Protein AF-A0A2G9MRL1-F1 (afdb_monomer)

Sequence (103 aa):
MWGYHLCTETLANELRLSILETLKKQPTSVTELSKKVNAERSTVSHALDLLKKCSLVNAEKQGKQMIYSLNDTPLIRPHKNKDIFQIIDEHKDEHCPTCHKCE

Structure (mmCIF, N/CA/C/O backbone):
data_AF-A0A2G9MRL1-F1
#
_entry.id   AF-A0A2G9MRL1-F1
#
loop_
_atom_site.group_PDB
_atom_site.id
_atom_site.type_symbol
_atom_site.label_atom_id
_atom_site.label_alt_id
_atom_site.label_comp_id
_atom_site.label_asym_id
_atom_site.label_entity_id
_atom_site.label_seq_id
_atom_site.pdbx_PDB_ins_code
_atom_site.Cartn_x
_atom_site.Cartn_y
_atom_site.Cartn_z
_atom_site.occupancy
_atom_site.B_iso_or_equiv
_atom_site.auth_seq_id
_atom_site.auth_comp_id
_atom_site.auth_asym_id
_atom_site.auth_atom_id
_atom_site.pdbx_PDB_model_num
ATOM 1 N N . MET A 1 1 ? 24.619 3.199 -12.857 1.00 40.62 1 MET A N 1
ATOM 2 C CA . MET A 1 1 ? 24.280 1.788 -12.569 1.00 40.62 1 MET A CA 1
ATOM 3 C C . MET A 1 1 ? 24.227 1.549 -11.056 1.00 40.62 1 MET A C 1
ATOM 5 O O . MET A 1 1 ? 24.916 0.678 -10.577 1.00 40.62 1 MET A O 1
ATOM 9 N N . TRP A 1 2 ? 23.448 2.333 -10.301 1.00 46.94 2 TRP A N 1
ATOM 10 C CA . TRP A 1 2 ? 23.070 2.095 -8.894 1.00 46.94 2 TRP A CA 1
ATOM 11 C C . TRP A 1 2 ? 21.789 2.913 -8.690 1.00 46.94 2 TRP A C 1
ATOM 13 O O . TRP A 1 2 ? 21.855 4.131 -8.579 1.00 46.94 2 TRP A O 1
ATOM 23 N N . GLY A 1 3 ? 20.617 2.288 -8.814 1.00 53.16 3 GLY A N 1
ATOM 24 C CA . GLY A 1 3 ? 19.336 3.014 -8.786 1.00 53.16 3 GLY A CA 1
ATOM 25 C C . GLY A 1 3 ? 18.108 2.159 -8.477 1.00 53.16 3 GLY A C 1
ATOM 26 O O . GLY A 1 3 ? 16.997 2.629 -8.690 1.00 53.16 3 GLY A O 1
ATOM 27 N N . TYR A 1 4 ? 18.308 0.921 -8.008 1.00 55.06 4 TYR A N 1
ATOM 28 C CA . TYR A 1 4 ? 17.237 -0.024 -7.660 1.00 55.06 4 TYR A CA 1
ATOM 29 C C . TYR A 1 4 ? 17.048 -0.200 -6.148 1.00 55.06 4 TYR A C 1
ATOM 31 O O . TYR A 1 4 ? 15.971 -0.600 -5.717 1.00 55.06 4 TYR A O 1
ATOM 39 N N . HIS A 1 5 ? 18.075 0.133 -5.355 1.00 55.22 5 HIS A N 1
ATOM 40 C CA . HIS A 1 5 ? 18.189 -0.210 -3.932 1.00 55.22 5 HIS A CA 1
ATOM 41 C C . HIS A 1 5 ? 16.959 0.197 -3.111 1.00 55.22 5 HIS A C 1
ATOM 43 O O . HIS A 1 5 ? 16.404 -0.598 -2.357 1.00 55.22 5 HIS A O 1
ATOM 49 N N . LEU A 1 6 ? 16.474 1.417 -3.327 1.00 58.00 6 LEU A N 1
ATOM 50 C CA . LEU A 1 6 ? 15.436 2.003 -2.486 1.00 58.00 6 LEU A CA 1
ATOM 51 C C . LEU A 1 6 ? 14.030 1.473 -2.809 1.00 58.00 6 LEU A C 1
ATOM 53 O O . LEU A 1 6 ? 13.210 1.237 -1.918 1.00 58.0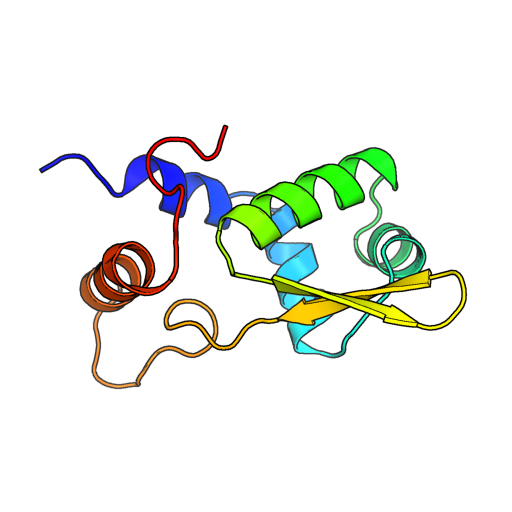0 6 LEU A O 1
ATOM 57 N N . CYS A 1 7 ? 13.757 1.227 -4.093 1.00 59.75 7 CYS A N 1
ATOM 58 C CA . CYS A 1 7 ? 12.507 0.610 -4.522 1.00 59.75 7 CYS A CA 1
ATOM 59 C C . CYS A 1 7 ? 12.457 -0.877 -4.089 1.00 59.75 7 CYS A C 1
ATOM 61 O O . CYS A 1 7 ? 11.409 -1.339 -3.630 1.00 59.75 7 CYS A O 1
ATOM 63 N N . THR A 1 8 ? 13.587 -1.603 -4.113 1.00 60.59 8 THR A N 1
ATOM 64 C CA . THR A 1 8 ? 13.656 -2.990 -3.617 1.00 60.59 8 THR A CA 1
ATOM 65 C C . THR A 1 8 ? 13.516 -3.093 -2.102 1.00 60.59 8 THR A C 1
ATOM 67 O O . THR A 1 8 ? 12.776 -3.951 -1.639 1.00 60.59 8 THR A O 1
ATOM 70 N N . GLU A 1 9 ? 14.129 -2.203 -1.317 1.00 64.75 9 GLU A N 1
ATOM 71 C CA . GLU A 1 9 ? 13.935 -2.172 0.144 1.00 64.75 9 GLU A CA 1
ATOM 72 C C . GLU A 1 9 ? 12.492 -1.839 0.516 1.00 64.75 9 GLU A C 1
ATOM 74 O O . GLU A 1 9 ? 11.940 -2.391 1.473 1.00 64.75 9 GLU A O 1
ATOM 79 N N . THR A 1 10 ? 11.854 -0.961 -0.268 1.00 64.44 10 THR A N 1
ATOM 80 C CA . THR A 1 10 ? 10.450 -0.615 -0.063 1.00 64.44 10 THR A CA 1
ATOM 81 C C . THR A 1 10 ? 9.536 -1.831 -0.189 1.00 64.44 10 THR A C 1
ATOM 83 O O . THR A 1 10 ? 8.662 -2.047 0.651 1.00 64.44 10 THR A O 1
ATOM 86 N N . LEU A 1 11 ? 9.784 -2.659 -1.198 1.00 69.12 11 LEU A N 1
ATOM 87 C CA . LEU A 1 11 ? 9.051 -3.900 -1.420 1.00 69.12 11 LEU A CA 1
ATOM 88 C C . LEU A 1 11 ? 9.495 -5.029 -0.483 1.00 69.12 11 LEU A C 1
ATOM 90 O O . LEU A 1 11 ? 8.670 -5.846 -0.118 1.00 69.12 11 LEU A O 1
ATOM 94 N N . ALA A 1 12 ? 10.754 -5.081 -0.049 1.00 73.12 12 ALA A N 1
ATOM 95 C CA . ALA A 1 12 ? 11.300 -6.195 0.736 1.00 73.12 12 ALA A CA 1
ATOM 96 C C . ALA A 1 12 ? 10.943 -6.166 2.238 1.00 73.12 12 ALA A C 1
ATOM 98 O O . ALA A 1 12 ? 11.470 -6.957 3.016 1.00 73.12 12 ALA A O 1
ATOM 99 N N . ASN A 1 13 ? 10.061 -5.266 2.676 1.00 87.69 13 ASN A N 1
ATOM 100 C CA . ASN A 1 13 ? 9.607 -5.217 4.065 1.00 87.69 13 ASN A CA 1
ATOM 101 C C . ASN A 1 13 ? 8.312 -6.019 4.250 1.00 87.69 13 ASN A C 1
ATOM 103 O O . ASN A 1 13 ? 7.303 -5.740 3.601 1.00 87.69 13 ASN A O 1
ATOM 107 N N . GLU A 1 14 ? 8.326 -6.956 5.198 1.00 90.19 14 GLU A N 1
ATOM 108 C CA . GLU A 1 14 ? 7.221 -7.894 5.441 1.00 90.19 14 GLU A CA 1
ATOM 109 C C . GLU A 1 14 ? 5.883 -7.210 5.745 1.00 90.19 14 GLU A C 1
ATOM 111 O O . GLU A 1 14 ? 4.839 -7.632 5.243 1.00 90.19 14 GLU A O 1
ATOM 116 N N . LEU A 1 15 ? 5.892 -6.119 6.519 1.00 92.50 15 LEU A N 1
ATOM 117 C CA . LEU A 1 15 ? 4.670 -5.381 6.837 1.00 92.50 15 LEU A CA 1
ATOM 118 C C . LEU A 1 15 ? 4.080 -4.716 5.587 1.00 92.50 15 LEU A C 1
ATOM 120 O O . LEU A 1 15 ? 2.874 -4.798 5.355 1.00 92.50 15 LEU A O 1
ATOM 124 N N . ARG A 1 16 ? 4.915 -4.076 4.762 1.00 93.19 16 ARG A N 1
ATOM 125 C CA . ARG A 1 16 ? 4.468 -3.446 3.510 1.00 93.19 16 ARG A CA 1
ATOM 126 C C . ARG A 1 16 ? 3.922 -4.479 2.527 1.00 93.19 16 ARG A C 1
ATOM 128 O O . ARG A 1 16 ? 2.856 -4.243 1.963 1.00 93.19 16 ARG A O 1
ATOM 135 N N . LEU A 1 17 ? 4.573 -5.634 2.388 1.00 92.44 17 LEU A N 1
ATOM 136 C CA . LEU A 1 17 ? 4.053 -6.747 1.584 1.00 92.44 17 LEU A CA 1
ATOM 137 C C . LEU A 1 17 ? 2.702 -7.240 2.108 1.00 92.44 17 LEU A C 1
ATOM 139 O O . LEU A 1 17 ? 1.749 -7.331 1.339 1.00 92.44 17 LEU A O 1
ATOM 143 N N . SER A 1 18 ? 2.579 -7.449 3.420 1.00 94.81 18 SER A N 1
ATOM 144 C CA . SER A 1 18 ? 1.325 -7.878 4.055 1.00 94.81 18 SER A CA 1
ATOM 145 C C . SER A 1 18 ? 0.181 -6.881 3.825 1.00 94.81 18 SER A C 1
ATOM 147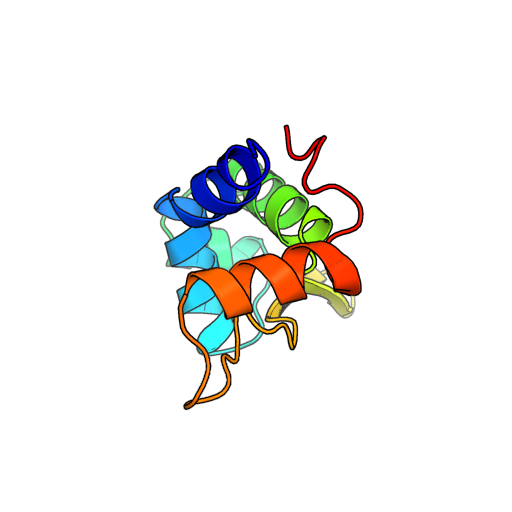 O O . SER A 1 18 ? -0.971 -7.265 3.590 1.00 94.81 18 SER A O 1
ATOM 149 N N . ILE A 1 19 ? 0.483 -5.578 3.854 1.00 96.00 19 ILE A N 1
ATOM 150 C CA . ILE A 1 19 ? -0.474 -4.517 3.518 1.00 96.00 19 ILE A CA 1
ATOM 151 C C . ILE A 1 19 ? -0.888 -4.617 2.046 1.00 96.00 19 ILE A C 1
ATOM 153 O O . ILE A 1 19 ? -2.087 -4.628 1.761 1.00 96.00 19 ILE A O 1
ATOM 157 N N . LEU A 1 20 ? 0.067 -4.726 1.115 1.00 94.69 20 LEU A N 1
ATOM 158 C CA . LEU A 1 20 ? -0.221 -4.842 -0.319 1.00 94.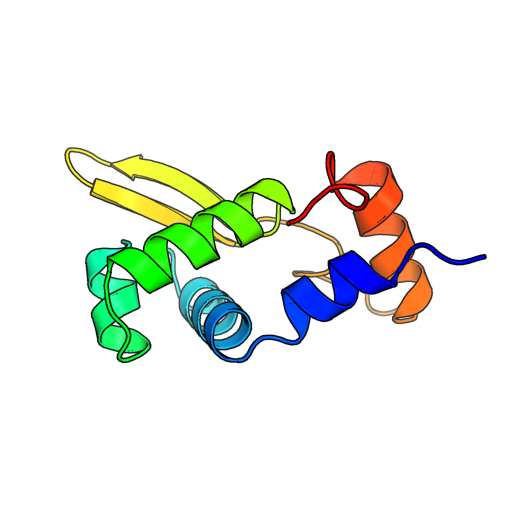69 20 LEU A CA 1
ATOM 159 C C . LEU A 1 20 ? -1.068 -6.084 -0.631 1.00 94.69 20 LEU A C 1
ATOM 161 O O . LEU A 1 20 ? -2.054 -5.986 -1.360 1.00 94.69 20 LEU A O 1
ATOM 165 N N . GLU A 1 21 ? -0.757 -7.234 -0.032 1.00 93.94 21 GLU A N 1
ATOM 166 C CA . GLU A 1 21 ? -1.549 -8.461 -0.167 1.00 93.94 21 GLU A CA 1
ATOM 167 C C . GLU A 1 21 ? -2.971 -8.305 0.372 1.00 93.94 21 GLU A C 1
ATOM 169 O O . GLU A 1 21 ? -3.932 -8.811 -0.215 1.00 93.94 21 GLU A O 1
ATOM 174 N N . THR A 1 22 ? -3.129 -7.580 1.479 1.00 96.19 22 THR A N 1
ATOM 175 C CA . THR A 1 22 ? -4.448 -7.293 2.044 1.00 96.19 22 THR A CA 1
ATOM 176 C C . THR A 1 22 ? -5.260 -6.394 1.113 1.00 96.19 22 THR A C 1
ATOM 178 O O . THR A 1 22 ? -6.428 -6.682 0.844 1.00 96.19 22 THR A O 1
ATOM 181 N N . LEU A 1 23 ? -4.637 -5.344 0.572 1.00 96.50 23 LEU A N 1
ATOM 182 C CA . LEU A 1 23 ? -5.267 -4.413 -0.367 1.00 96.50 23 LEU A CA 1
ATOM 183 C C . LEU A 1 23 ? -5.566 -5.048 -1.729 1.00 96.50 23 LEU A C 1
ATOM 185 O O . LEU A 1 23 ? -6.526 -4.652 -2.386 1.00 96.50 23 LEU A O 1
ATOM 189 N N . LYS A 1 24 ? -4.801 -6.074 -2.127 1.00 94.44 24 LYS A N 1
ATOM 190 C CA . LYS A 1 24 ? -5.067 -6.879 -3.329 1.00 94.44 24 LYS A CA 1
ATOM 191 C C . LYS A 1 24 ? -6.425 -7.571 -3.275 1.00 94.44 24 LYS A C 1
ATOM 193 O O . LYS A 1 24 ? -7.041 -7.777 -4.316 1.00 94.44 24 LYS A O 1
ATOM 198 N N . LYS A 1 25 ? -6.886 -7.936 -2.074 1.00 94.50 25 LYS A N 1
ATOM 199 C CA . LYS A 1 25 ? -8.197 -8.568 -1.872 1.00 94.50 25 LYS A CA 1
ATOM 200 C C . LYS A 1 25 ? -9.322 -7.541 -1.944 1.00 94.50 25 LYS A C 1
ATOM 202 O O . LYS A 1 25 ? -10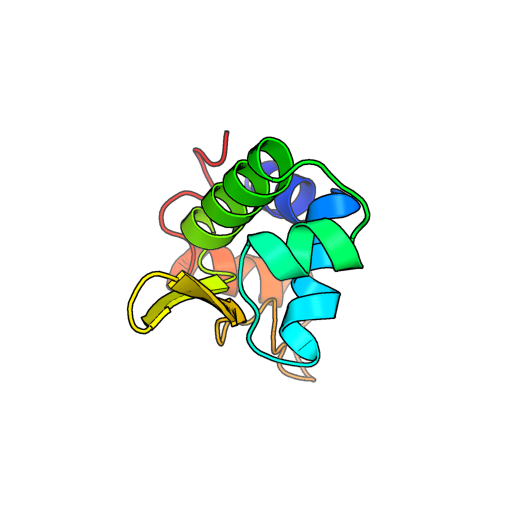.333 -7.804 -2.584 1.00 94.50 25 LYS A O 1
ATOM 207 N N . GLN A 1 26 ? -9.153 -6.395 -1.281 1.00 94.56 26 GLN A N 1
ATOM 208 C CA . GLN A 1 26 ? -10.134 -5.309 -1.289 1.00 94.56 26 GLN A CA 1
ATOM 209 C C . GLN A 1 26 ? -9.551 -3.990 -0.748 1.00 94.56 26 GLN A C 1
ATOM 211 O O . GLN A 1 26 ? -8.719 -4.020 0.170 1.00 94.56 26 GLN A O 1
ATOM 216 N N . PRO A 1 27 ? -10.065 -2.830 -1.200 1.00 96.88 27 PRO A N 1
ATOM 217 C CA . PRO A 1 27 ? -9.811 -1.554 -0.543 1.00 96.88 27 PRO A CA 1
ATOM 218 C C . PRO A 1 27 ? -10.200 -1.602 0.939 1.00 96.88 27 PRO A C 1
ATOM 220 O O . PRO A 1 27 ? -11.228 -2.177 1.300 1.00 96.88 27 PRO A O 1
ATOM 223 N N . THR A 1 28 ? -9.354 -1.061 1.815 1.00 97.00 28 THR A N 1
ATOM 224 C CA . THR A 1 28 ? -9.501 -1.216 3.272 1.00 97.00 28 THR A CA 1
ATOM 225 C C . THR A 1 28 ? -8.994 0.032 4.009 1.00 97.00 28 THR A C 1
ATOM 227 O O . THR A 1 28 ? -8.088 0.722 3.538 1.00 97.00 28 THR A O 1
ATOM 230 N N . SER A 1 29 ? -9.565 0.340 5.179 1.00 97.56 29 SER A N 1
ATOM 231 C CA . SER A 1 29 ? -9.118 1.456 6.028 1.00 97.56 29 SER A CA 1
ATOM 232 C C . SER A 1 29 ? -7.853 1.134 6.845 1.00 97.56 29 SER A C 1
ATOM 234 O O . SER A 1 29 ? -7.571 -0.027 7.138 1.00 97.56 29 SER A O 1
ATOM 236 N N . VAL A 1 30 ? -7.126 2.157 7.323 1.00 96.50 30 VAL A N 1
ATOM 237 C CA . VAL A 1 30 ? -5.950 1.982 8.219 1.00 96.50 30 VAL A CA 1
ATOM 238 C C . VAL A 1 30 ? -6.289 1.161 9.467 1.00 96.50 30 VAL A C 1
ATOM 240 O O . VAL A 1 30 ? -5.518 0.306 9.895 1.00 96.50 30 VAL A O 1
ATOM 243 N N . THR A 1 31 ? -7.459 1.411 10.060 1.00 95.75 31 THR A N 1
ATOM 244 C CA . THR A 1 31 ? -7.894 0.724 11.285 1.00 95.75 31 THR A CA 1
ATOM 245 C C . THR A 1 31 ? -8.116 -0.765 11.043 1.00 95.75 31 THR A C 1
ATOM 247 O O . THR A 1 31 ? -7.756 -1.586 11.881 1.00 95.75 31 THR A O 1
ATOM 250 N N . GLU A 1 32 ? -8.708 -1.129 9.910 1.00 96.62 32 GLU A N 1
ATOM 251 C CA . GLU A 1 32 ? -8.908 -2.532 9.549 1.00 96.62 32 GLU A CA 1
ATOM 252 C C . GLU A 1 32 ? -7.604 -3.198 9.114 1.00 96.62 32 GL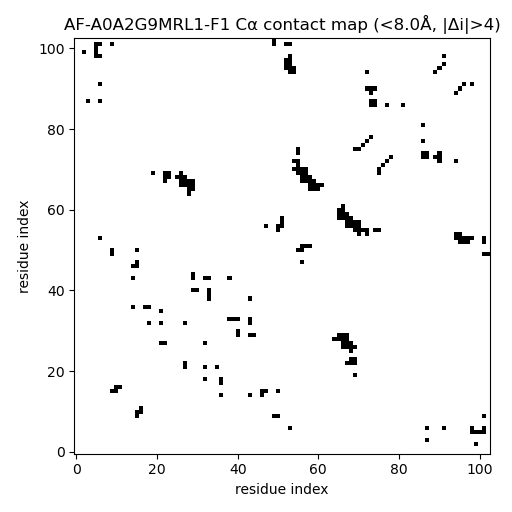U A C 1
ATOM 254 O O . GLU A 1 32 ? -7.369 -4.344 9.486 1.00 96.62 32 GLU A O 1
ATOM 259 N N . LEU A 1 33 ? -6.737 -2.485 8.386 1.00 96.94 33 LEU A N 1
ATOM 260 C CA . LEU A 1 33 ? -5.406 -2.971 8.023 1.00 96.94 33 LEU A CA 1
ATOM 261 C C . LEU A 1 33 ? -4.597 -3.324 9.269 1.00 96.94 33 LEU A C 1
ATOM 263 O O . LEU A 1 33 ? -4.119 -4.446 9.363 1.00 96.94 33 LEU A O 1
ATOM 267 N N . SER A 1 34 ? -4.538 -2.427 10.256 1.00 97.19 34 SER A N 1
ATOM 268 C CA . SER A 1 34 ? -3.876 -2.653 11.550 1.00 97.19 34 SER A CA 1
ATOM 269 C C . SER A 1 34 ? -4.333 -3.937 12.242 1.00 97.19 34 SER A C 1
ATOM 271 O O . SER A 1 34 ? -3.499 -4.695 12.734 1.00 97.19 34 SER A O 1
ATOM 273 N N . LYS A 1 35 ? -5.635 -4.244 12.199 1.00 96.88 35 LYS A N 1
ATOM 274 C CA . LYS A 1 35 ? -6.168 -5.507 12.729 1.00 96.88 35 LYS A CA 1
ATOM 275 C C . LYS A 1 35 ? -5.752 -6.714 11.888 1.00 96.88 35 LYS A C 1
ATOM 277 O O . LYS A 1 35 ? -5.357 -7.728 12.447 1.00 96.88 35 LYS A O 1
ATOM 282 N N . LYS A 1 36 ? -5.850 -6.619 10.557 1.00 96.12 36 LYS A N 1
ATOM 283 C CA . LYS A 1 36 ? -5.562 -7.730 9.632 1.00 96.12 36 LYS A CA 1
ATOM 284 C C . LYS A 1 36 ? -4.082 -8.118 9.615 1.00 96.12 36 LYS A C 1
ATOM 286 O O . LYS A 1 36 ? -3.785 -9.301 9.522 1.00 96.12 36 LYS A O 1
ATOM 291 N N . VAL A 1 37 ? -3.180 -7.141 9.712 1.00 95.50 37 VAL A N 1
ATOM 292 C CA . VAL A 1 37 ? -1.721 -7.359 9.686 1.00 95.50 37 VAL A CA 1
ATOM 293 C C . VAL A 1 37 ? -1.100 -7.436 11.085 1.00 95.50 37 VAL A C 1
ATOM 295 O O . VAL A 1 37 ? 0.113 -7.553 11.201 1.00 95.50 37 VAL A O 1
ATOM 298 N N . ASN A 1 38 ? -1.923 -7.363 12.140 1.00 96.06 38 ASN A N 1
ATOM 299 C CA . ASN A 1 38 ? -1.505 -7.407 13.543 1.00 96.06 38 ASN A CA 1
ATOM 300 C C . ASN A 1 38 ? -0.361 -6.425 13.878 1.00 96.06 38 ASN A C 1
ATOM 302 O O . ASN A 1 38 ? 0.651 -6.803 14.464 1.00 96.06 38 ASN A O 1
ATOM 306 N N . ALA A 1 39 ? -0.519 -5.157 13.488 1.00 96.25 39 ALA A N 1
ATOM 307 C CA . ALA A 1 39 ? 0.464 -4.100 13.734 1.00 96.25 39 ALA A CA 1
ATOM 308 C C . ALA A 1 39 ? -0.204 -2.824 14.251 1.00 96.25 39 ALA A C 1
ATOM 310 O O . ALA A 1 39 ? -1.388 -2.581 13.997 1.00 96.25 39 ALA A O 1
ATOM 311 N N . GLU A 1 40 ? 0.550 -1.973 14.950 1.00 97.12 40 GLU A N 1
ATOM 312 C CA . GLU A 1 40 ? 0.024 -0.698 15.433 1.00 97.12 40 GLU A CA 1
ATOM 313 C C . GLU A 1 40 ? -0.415 0.218 14.286 1.00 97.12 40 GLU A C 1
ATOM 315 O O . GLU A 1 4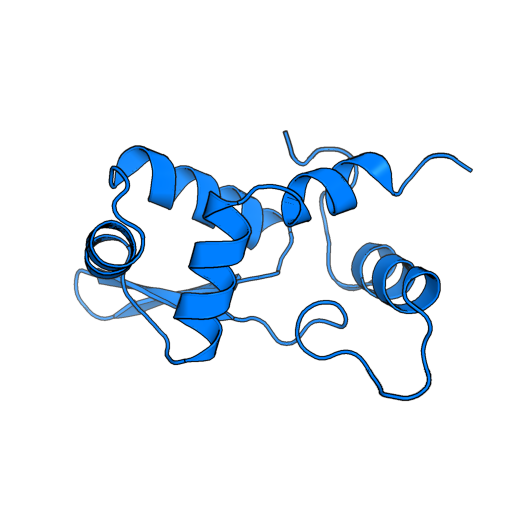0 ? 0.182 0.261 13.208 1.00 97.12 40 GLU A O 1
ATOM 320 N N . ARG A 1 41 ? -1.463 1.012 14.533 1.00 95.62 41 ARG A N 1
ATOM 321 C CA . ARG A 1 41 ? -1.997 1.953 13.537 1.00 95.62 41 ARG A CA 1
ATOM 322 C C . ARG A 1 41 ? -0.964 2.986 13.086 1.00 95.62 41 ARG A C 1
ATOM 324 O O . ARG A 1 41 ? -0.978 3.356 11.920 1.00 95.62 41 ARG A O 1
ATOM 331 N N . SER A 1 42 ? -0.087 3.443 13.977 1.00 96.12 42 SER A N 1
ATOM 332 C CA . SER A 1 42 ? 1.027 4.352 13.663 1.00 96.12 42 SER A CA 1
ATOM 333 C C . SER A 1 42 ? 1.986 3.724 12.646 1.00 96.12 42 SER A C 1
ATOM 335 O O . SER A 1 42 ? 2.276 4.335 11.618 1.00 96.12 42 SER A O 1
ATOM 337 N N . THR A 1 43 ? 2.402 2.477 12.884 1.00 95.38 43 THR A N 1
ATOM 338 C CA . THR A 1 43 ? 3.272 1.705 11.989 1.00 95.38 43 THR A CA 1
ATOM 339 C C . THR A 1 43 ? 2.616 1.475 10.629 1.00 95.38 43 THR A C 1
ATOM 341 O O . THR A 1 43 ? 3.251 1.675 9.595 1.00 95.38 43 THR A O 1
ATOM 344 N N . VAL A 1 44 ? 1.327 1.116 10.608 1.00 96.81 44 VAL A N 1
ATOM 345 C CA . VAL A 1 44 ? 0.572 0.924 9.358 1.00 96.81 44 VAL A CA 1
ATOM 346 C C . VAL A 1 44 ? 0.417 2.231 8.584 1.00 96.81 44 VAL A C 1
ATOM 348 O O . VAL A 1 44 ? 0.611 2.230 7.372 1.00 96.81 44 VAL A O 1
ATOM 351 N N . SER A 1 45 ? 0.112 3.348 9.251 1.00 95.69 45 SER A N 1
ATOM 352 C CA . SER A 1 45 ? 0.033 4.663 8.599 1.00 95.69 45 SER A CA 1
ATOM 353 C C . SER A 1 45 ? 1.358 5.047 7.950 1.00 95.69 45 SER A C 1
ATOM 355 O O . SER A 1 45 ? 1.374 5.438 6.788 1.00 95.69 45 SER A O 1
ATOM 357 N N . HIS A 1 46 ? 2.474 4.874 8.662 1.00 93.06 46 HIS A N 1
ATOM 358 C CA . HIS A 1 46 ? 3.795 5.168 8.115 1.00 93.06 46 HIS A CA 1
ATOM 359 C C . HIS A 1 46 ? 4.125 4.280 6.903 1.00 93.06 46 HIS A C 1
ATOM 361 O O . HIS A 1 46 ? 4.571 4.775 5.869 1.00 93.06 46 HIS A O 1
ATOM 367 N N . ALA A 1 47 ? 3.829 2.979 6.986 1.00 92.81 47 ALA A N 1
ATOM 368 C CA . ALA A 1 47 ? 3.992 2.063 5.862 1.00 92.81 47 ALA A CA 1
ATOM 369 C C . ALA A 1 47 ? 3.142 2.478 4.646 1.00 92.81 47 ALA A C 1
ATOM 371 O O . ALA A 1 47 ? 3.640 2.472 3.521 1.00 92.81 47 ALA A O 1
ATOM 372 N N . LEU A 1 48 ? 1.884 2.874 4.859 1.00 94.88 48 LEU A N 1
ATOM 373 C CA . LEU A 1 48 ? 0.997 3.361 3.800 1.00 94.88 48 LEU A CA 1
ATOM 374 C C . LEU A 1 48 ? 1.488 4.671 3.180 1.00 94.88 48 LEU A C 1
ATOM 376 O O . LEU A 1 48 ? 1.374 4.830 1.968 1.00 94.88 48 LEU A O 1
ATOM 380 N N . ASP A 1 49 ? 2.060 5.580 3.969 1.00 91.50 49 ASP A N 1
ATOM 381 C CA . ASP A 1 49 ? 2.653 6.815 3.452 1.00 91.50 49 ASP A CA 1
ATOM 382 C C . ASP A 1 49 ? 3.846 6.521 2.538 1.00 91.50 49 ASP A C 1
ATOM 384 O O . ASP A 1 49 ? 3.941 7.098 1.455 1.00 91.50 49 ASP A O 1
ATOM 388 N N . LEU A 1 50 ? 4.721 5.583 2.915 1.00 88.12 50 LEU A N 1
ATOM 389 C CA . LEU A 1 50 ? 5.829 5.144 2.057 1.00 88.12 50 LEU A CA 1
ATOM 390 C C . LEU A 1 50 ? 5.321 4.474 0.774 1.00 88.12 50 LEU A C 1
ATOM 392 O O . LEU A 1 50 ? 5.760 4.820 -0.321 1.00 88.12 50 LEU A O 1
ATOM 396 N N . LEU A 1 51 ? 4.351 3.562 0.884 1.00 90.31 51 LEU A N 1
ATOM 397 C CA . LEU A 1 51 ? 3.738 2.913 -0.279 1.00 90.31 51 LEU A CA 1
ATOM 398 C C . LEU A 1 51 ? 3.054 3.928 -1.207 1.00 90.31 51 LEU A C 1
ATOM 400 O O . LEU A 1 51 ? 3.105 3.776 -2.427 1.00 90.31 51 LEU A O 1
ATOM 404 N N . LYS A 1 52 ? 2.440 4.974 -0.646 1.00 90.06 52 LYS A N 1
ATOM 405 C CA . LYS A 1 52 ? 1.802 6.056 -1.400 1.00 90.06 52 LYS A CA 1
ATOM 406 C C . LYS A 1 52 ? 2.830 6.951 -2.089 1.00 90.06 52 LYS A C 1
ATOM 408 O O . LYS A 1 52 ? 2.616 7.317 -3.239 1.00 90.06 52 LYS A O 1
ATOM 413 N N . LYS A 1 53 ? 3.946 7.285 -1.427 1.00 85.56 53 LYS A N 1
ATOM 414 C CA . LYS A 1 53 ? 5.074 8.011 -2.045 1.00 85.56 53 LYS A CA 1
ATOM 415 C C . LYS A 1 53 ? 5.645 7.244 -3.242 1.00 85.56 53 LYS A C 1
ATOM 417 O O . LYS A 1 53 ? 5.972 7.855 -4.252 1.00 85.56 53 LYS A O 1
ATOM 422 N N . CYS A 1 54 ? 5.683 5.915 -3.153 1.00 84.94 54 CYS A N 1
ATOM 423 C CA . CYS A 1 54 ? 6.043 5.037 -4.267 1.00 84.94 54 CYS A CA 1
ATOM 424 C C . CYS A 1 54 ? 4.896 4.786 -5.258 1.00 84.94 54 CYS A C 1
ATOM 426 O O . CYS A 1 54 ? 5.010 3.894 -6.085 1.00 84.94 54 CYS A O 1
ATOM 428 N N . SER A 1 55 ? 3.767 5.491 -5.167 1.00 88.38 55 SER A N 1
ATOM 429 C CA . SER A 1 55 ? 2.599 5.304 -6.041 1.00 88.38 55 SER A CA 1
ATOM 430 C C . SER A 1 55 ? 2.063 3.866 -6.105 1.00 88.38 55 SER A C 1
ATOM 432 O O . SER A 1 55 ? 1.400 3.506 -7.073 1.00 88.38 55 SER A O 1
ATOM 434 N N . LEU A 1 56 ? 2.322 3.026 -5.097 1.00 89.88 56 LEU A N 1
ATOM 435 C CA . LEU A 1 56 ? 1.844 1.637 -5.042 1.00 89.88 56 LEU A CA 1
ATOM 436 C C . LEU A 1 56 ? 0.414 1.536 -4.508 1.00 89.88 56 LEU A C 1
ATOM 438 O O . LEU A 1 56 ? -0.289 0.563 -4.784 1.00 89.88 56 LEU A O 1
ATOM 442 N N . VAL A 1 57 ? -0.022 2.543 -3.751 1.00 94.75 57 VAL A N 1
ATOM 443 C CA . VAL A 1 57 ? -1.370 2.620 -3.188 1.00 94.75 57 VAL A CA 1
ATOM 444 C C . VAL A 1 57 ? -2.000 3.981 -3.451 1.00 94.75 57 VAL A C 1
ATOM 446 O O . VAL A 1 57 ? -1.329 5.012 -3.424 1.00 94.75 57 VAL A O 1
ATOM 449 N N . ASN A 1 58 ? -3.313 3.970 -3.642 1.00 95.12 58 ASN A N 1
ATOM 450 C CA . ASN A 1 58 ? -4.162 5.150 -3.656 1.00 95.12 58 ASN A CA 1
ATOM 451 C C . ASN A 1 58 ? -4.819 5.333 -2.285 1.00 95.12 58 ASN A C 1
ATOM 453 O O . ASN A 1 58 ? -4.967 4.378 -1.520 1.00 95.12 58 ASN A O 1
ATOM 457 N N . ALA A 1 59 ? -5.213 6.568 -1.979 1.00 95.75 59 ALA A N 1
ATOM 458 C CA . ALA A 1 59 ? -5.893 6.919 -0.740 1.00 95.75 59 ALA A CA 1
ATOM 459 C C . ALA A 1 59 ? -7.076 7.841 -1.051 1.00 95.75 59 ALA A C 1
ATOM 461 O O . ALA A 1 59 ? -6.889 8.919 -1.615 1.00 95.75 59 ALA A O 1
ATOM 462 N N . GLU A 1 60 ? -8.276 7.422 -0.666 1.00 96.62 60 GLU A N 1
ATOM 463 C CA . GLU A 1 60 ? -9.520 8.149 -0.891 1.00 96.62 60 GLU A CA 1
ATOM 464 C C . GLU A 1 60 ? -10.251 8.368 0.435 1.00 96.62 60 GLU A C 1
ATOM 466 O O . GLU A 1 60 ? -10.383 7.464 1.263 1.00 96.62 60 GLU A O 1
ATOM 471 N N . LYS A 1 61 ? -10.753 9.585 0.652 1.00 96.00 61 LYS A N 1
ATOM 472 C CA . LYS A 1 61 ? -11.540 9.894 1.843 1.00 96.00 61 LYS A CA 1
ATOM 473 C C . LYS A 1 61 ? -12.989 9.459 1.634 1.00 96.00 61 LYS A C 1
ATOM 475 O O . LYS A 1 61 ? -13.695 10.045 0.823 1.00 96.00 61 LYS A O 1
ATOM 480 N N . GLN A 1 62 ? -13.452 8.506 2.438 1.00 95.12 62 GLN A N 1
ATOM 481 C CA . GLN A 1 62 ? -14.849 8.076 2.477 1.00 95.12 62 GLN A CA 1
ATOM 482 C C . GLN A 1 62 ? -15.438 8.406 3.855 1.00 95.12 62 GLN A C 1
ATOM 484 O O . GLN A 1 62 ? -15.150 7.774 4.875 1.00 95.12 62 GLN A O 1
ATOM 489 N N . GLY A 1 63 ? -16.224 9.486 3.904 1.00 94.19 63 GLY A N 1
ATOM 490 C CA . GLY A 1 63 ? -16.764 10.034 5.148 1.00 94.19 63 GLY A CA 1
ATOM 491 C C . GLY A 1 63 ? -15.661 10.481 6.117 1.00 94.19 63 GLY A C 1
ATOM 492 O O . GLY A 1 63 ? -14.918 11.428 5.846 1.00 94.19 63 GLY A O 1
ATOM 493 N N . LYS A 1 64 ? -15.570 9.812 7.273 1.00 91.31 64 LYS A N 1
ATOM 494 C CA . LYS A 1 64 ? -14.558 10.088 8.314 1.00 91.31 64 LYS A CA 1
ATOM 495 C C . LYS A 1 64 ? -13.301 9.220 8.190 1.00 91.31 64 LYS A C 1
ATOM 497 O O . LYS A 1 64 ? -12.376 9.402 8.976 1.00 91.31 64 LYS A O 1
ATOM 502 N N . GLN A 1 65 ? -13.268 8.275 7.253 1.00 92.75 65 GLN A N 1
ATOM 503 C CA . GLN A 1 65 ? -12.179 7.312 7.113 1.00 92.75 65 GLN A CA 1
ATOM 504 C C . GLN A 1 65 ? -11.393 7.555 5.823 1.00 92.75 65 GLN A C 1
ATOM 506 O O . GLN A 1 65 ? -11.939 8.007 4.819 1.00 92.75 65 GLN A O 1
ATOM 511 N N . MET A 1 66 ? -10.097 7.248 5.864 1.00 95.44 66 MET A N 1
ATOM 512 C CA . MET A 1 66 ? -9.266 7.120 4.669 1.00 95.44 66 MET A CA 1
ATOM 513 C C . MET A 1 66 ? -9.263 5.651 4.248 1.00 95.44 66 MET A C 1
ATOM 515 O O . MET A 1 66 ? -8.921 4.782 5.059 1.00 95.44 66 MET A O 1
ATOM 519 N N . ILE A 1 67 ? -9.661 5.389 3.009 1.00 97.81 67 ILE A N 1
ATOM 520 C CA . ILE A 1 67 ? -9.679 4.067 2.391 1.00 97.81 67 ILE A CA 1
ATOM 521 C C . ILE A 1 67 ? -8.503 3.976 1.433 1.00 97.81 67 ILE A C 1
ATOM 523 O O . ILE A 1 67 ? -8.291 4.865 0.612 1.00 97.81 67 ILE A O 1
ATOM 527 N N . TYR A 1 68 ? -7.736 2.899 1.559 1.00 97.75 68 TYR A N 1
ATOM 528 C CA . TYR A 1 68 ? -6.579 2.640 0.717 1.00 97.75 68 TYR A CA 1
ATOM 529 C C .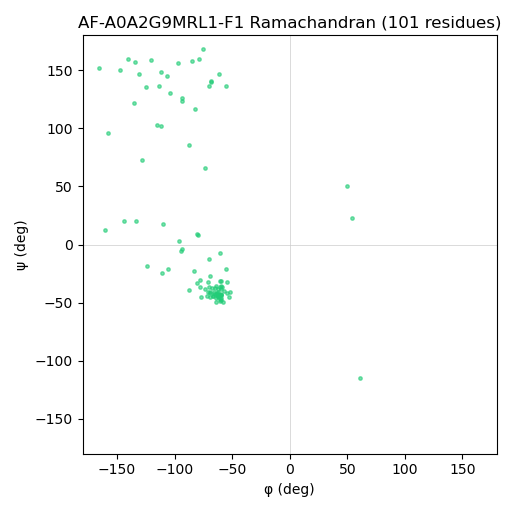 TYR A 1 68 ? -6.894 1.525 -0.269 1.00 97.75 68 TYR A C 1
ATOM 531 O O . TYR A 1 68 ? -7.616 0.585 0.064 1.00 97.75 68 TYR A O 1
ATOM 539 N N . SER A 1 69 ? -6.341 1.618 -1.473 1.00 97.25 69 SER A N 1
ATOM 540 C CA . SER A 1 69 ? -6.450 0.610 -2.531 1.00 97.25 69 SER A CA 1
ATOM 541 C C . SER A 1 69 ? -5.119 0.474 -3.263 1.00 97.25 69 SER A C 1
ATOM 543 O O . SER A 1 69 ? -4.279 1.369 -3.191 1.00 97.25 69 SER A O 1
ATOM 545 N N . LEU A 1 70 ? -4.896 -0.648 -3.951 1.00 95.44 70 LEU A N 1
ATOM 546 C CA . LEU A 1 70 ? -3.725 -0.774 -4.817 1.00 95.44 70 LEU A CA 1
ATOM 547 C C . LEU A 1 70 ? -3.848 0.159 -6.021 1.00 95.44 70 LEU A C 1
ATOM 549 O O . LEU A 1 70 ? -4.928 0.295 -6.598 1.00 95.44 70 LEU A O 1
ATOM 553 N N . ASN A 1 71 ? -2.731 0.763 -6.406 1.00 91.62 71 ASN A N 1
ATOM 554 C CA . ASN A 1 71 ? -2.643 1.510 -7.648 1.00 91.62 71 ASN A CA 1
ATOM 555 C C . ASN A 1 71 ? -2.333 0.575 -8.828 1.00 91.62 71 ASN A C 1
ATOM 557 O O . ASN A 1 71 ? -1.796 -0.519 -8.640 1.00 91.62 71 ASN A O 1
ATOM 561 N N . ASP A 1 72 ? -2.663 1.005 -10.044 1.00 87.56 72 ASP A N 1
ATOM 562 C CA . ASP A 1 72 ? -2.351 0.255 -11.260 1.00 87.56 72 ASP A CA 1
ATOM 563 C C . ASP A 1 72 ? -0.951 0.635 -11.755 1.00 87.56 72 ASP A C 1
ATOM 565 O O . ASP A 1 72 ? -0.779 1.574 -12.525 1.00 87.56 72 ASP A O 1
ATOM 569 N N . THR A 1 73 ? 0.071 -0.036 -11.218 1.00 84.25 73 THR A N 1
ATOM 570 C CA . THR A 1 73 ? 1.475 0.170 -11.610 1.00 84.25 73 THR A CA 1
ATOM 571 C C . THR A 1 73 ? 2.086 -1.126 -12.134 1.00 84.25 73 THR A C 1
ATOM 573 O O . THR A 1 73 ? 1.620 -2.205 -11.748 1.00 84.25 73 THR A O 1
ATOM 576 N N . PRO A 1 74 ? 3.181 -1.066 -12.918 1.00 82.06 74 PRO A N 1
ATOM 577 C CA . PRO A 1 74 ? 3.865 -2.265 -13.407 1.00 82.06 74 PRO A CA 1
ATOM 578 C C . PRO A 1 74 ? 4.270 -3.244 -12.293 1.00 82.06 74 PRO A C 1
ATOM 580 O O . PRO A 1 74 ? 4.228 -4.453 -12.496 1.00 82.06 74 PRO A O 1
ATOM 583 N N . LEU A 1 75 ? 4.596 -2.750 -11.091 1.00 83.62 75 LEU A N 1
ATOM 584 C CA . LEU A 1 75 ? 4.929 -3.594 -9.934 1.00 83.62 75 LEU A CA 1
ATOM 585 C C . LEU A 1 75 ? 3.722 -4.347 -9.358 1.00 83.62 75 LEU A C 1
ATOM 587 O O . LEU A 1 75 ? 3.872 -5.447 -8.832 1.00 83.62 75 LEU A O 1
ATOM 591 N N . ILE A 1 76 ? 2.528 -3.760 -9.435 1.00 84.88 76 ILE A N 1
ATOM 592 C CA . ILE A 1 76 ? 1.293 -4.370 -8.931 1.00 84.88 76 ILE A CA 1
ATOM 593 C C . ILE A 1 76 ? 0.638 -5.259 -9.995 1.00 84.88 76 ILE A C 1
ATOM 595 O O . ILE A 1 76 ? 0.103 -6.325 -9.673 1.00 84.88 76 ILE A O 1
ATOM 599 N N . ARG A 1 77 ? 0.670 -4.827 -11.260 1.00 82.75 77 ARG A N 1
ATOM 600 C CA . ARG A 1 77 ? 0.095 -5.524 -12.416 1.00 82.75 77 ARG A CA 1
ATOM 601 C C . ARG A 1 77 ? 1.136 -5.671 -13.531 1.00 82.75 77 ARG A C 1
ATOM 603 O O . ARG A 1 77 ? 1.037 -5.005 -14.560 1.00 82.75 77 ARG A O 1
ATOM 610 N N . PRO A 1 78 ? 2.128 -6.555 -13.354 1.00 80.56 78 PRO A N 1
ATOM 611 C CA . PRO A 1 78 ? 3.175 -6.733 -14.347 1.00 80.56 78 PRO A CA 1
ATOM 612 C C . PRO A 1 78 ? 2.634 -7.364 -15.630 1.00 80.56 78 PRO A C 1
ATOM 614 O O . PRO A 1 78 ? 1.838 -8.309 -15.608 1.00 80.56 78 PRO A O 1
ATOM 617 N N . HIS A 1 79 ? 3.109 -6.871 -16.772 1.00 80.12 79 HIS A N 1
ATOM 618 C CA . HIS A 1 79 ? 2.853 -7.506 -18.059 1.00 80.12 79 HIS A CA 1
ATOM 619 C C . HIS A 1 79 ? 3.615 -8.835 -18.159 1.00 80.12 79 HIS A C 1
ATOM 621 O O . HIS A 1 79 ? 4.799 -8.905 -17.846 1.00 80.12 79 HIS A O 1
ATOM 627 N N . LYS A 1 80 ? 2.954 -9.885 -18.669 1.00 79.94 80 LYS A N 1
ATOM 628 C CA . LYS A 1 80 ? 3.489 -11.263 -18.750 1.00 79.94 80 LYS A CA 1
ATOM 629 C C . LYS A 1 80 ? 4.833 -11.421 -19.480 1.00 79.94 80 LYS A C 1
ATOM 631 O O . LYS A 1 80 ? 5.491 -12.432 -19.268 1.00 79.94 80 LYS A O 1
ATOM 636 N N . ASN A 1 81 ? 5.214 -10.467 -20.329 1.00 84.12 81 ASN A N 1
ATOM 637 C CA . ASN A 1 81 ? 6.389 -10.564 -21.203 1.00 84.12 81 ASN A CA 1
ATOM 638 C C . ASN A 1 81 ? 7.529 -9.623 -20.790 1.00 84.12 81 ASN A C 1
ATOM 640 O O . ASN A 1 81 ? 8.389 -9.328 -21.615 1.00 84.12 81 ASN A O 1
ATOM 644 N N . LYS A 1 82 ? 7.510 -9.124 -19.552 1.00 82.94 82 LYS A N 1
ATOM 645 C CA . LYS A 1 82 ? 8.572 -8.278 -19.013 1.00 82.94 82 LYS A CA 1
ATOM 646 C C . LYS A 1 82 ? 9.289 -9.008 -17.893 1.00 82.94 82 LYS A C 1
ATOM 648 O O . LYS A 1 82 ? 8.642 -9.649 -17.063 1.00 82.94 82 LYS A O 1
ATOM 653 N N . ASP A 1 83 ? 10.614 -8.937 -17.887 1.00 86.94 83 ASP A N 1
ATOM 654 C CA . ASP A 1 83 ? 11.381 -9.427 -16.749 1.00 86.94 83 ASP A CA 1
ATOM 655 C C . ASP A 1 83 ? 11.290 -8.455 -15.561 1.00 86.94 83 ASP A C 1
ATOM 657 O O . ASP A 1 83 ? 10.783 -7.333 -15.661 1.00 86.94 83 ASP A O 1
ATOM 661 N N . ILE A 1 84 ? 11.755 -8.911 -14.397 1.00 82.81 84 ILE A N 1
ATOM 662 C CA . ILE A 1 84 ? 11.675 -8.135 -13.158 1.00 82.81 84 ILE A CA 1
ATOM 663 C C . ILE A 1 84 ? 12.436 -6.806 -13.242 1.00 82.81 84 ILE A C 1
ATOM 665 O O . ILE A 1 84 ? 12.001 -5.832 -12.633 1.00 82.81 84 ILE A O 1
ATOM 669 N N . PHE A 1 85 ? 13.528 -6.730 -14.006 1.00 83.44 85 PHE A N 1
ATOM 670 C CA . PHE A 1 85 ? 14.294 -5.494 -14.152 1.00 83.44 85 PHE A CA 1
ATOM 671 C C . PHE A 1 85 ? 13.518 -4.483 -14.989 1.00 83.44 85 PHE A C 1
ATOM 673 O O . PHE A 1 85 ? 13.360 -3.346 -14.558 1.00 83.44 85 PHE A O 1
ATOM 680 N N . GLN A 1 86 ? 12.927 -4.925 -16.100 1.00 83.94 86 GLN A N 1
ATOM 681 C CA . GLN A 1 86 ? 12.071 -4.088 -16.944 1.00 83.94 86 GLN A CA 1
ATOM 682 C C . GLN A 1 86 ? 10.863 -3.541 -16.176 1.00 83.94 86 GLN A C 1
ATOM 684 O O . GLN A 1 86 ? 10.536 -2.363 -16.283 1.00 83.94 86 GLN A O 1
ATOM 689 N N . ILE A 1 87 ? 10.222 -4.375 -15.351 1.00 84.94 87 ILE A N 1
ATOM 690 C CA . ILE A 1 87 ? 9.096 -3.947 -14.511 1.00 84.94 87 ILE A CA 1
ATOM 691 C C . ILE A 1 87 ? 9.531 -2.867 -13.507 1.00 84.94 87 ILE A C 1
ATOM 693 O O . ILE A 1 87 ? 8.804 -1.894 -13.283 1.00 84.94 87 ILE A O 1
ATOM 697 N N . ILE A 1 88 ? 10.698 -3.037 -12.878 1.00 81.25 88 ILE A N 1
ATOM 698 C CA . ILE A 1 88 ? 11.221 -2.070 -11.909 1.00 81.25 88 ILE A CA 1
ATOM 699 C C . ILE A 1 88 ? 11.626 -0.762 -12.605 1.00 81.25 88 ILE A C 1
ATOM 701 O O . ILE A 1 88 ? 11.328 0.309 -12.075 1.00 81.25 88 ILE A O 1
ATOM 705 N N . ASP A 1 89 ? 12.266 -0.837 -13.774 1.00 81.12 89 ASP A N 1
ATOM 706 C CA . ASP A 1 89 ? 12.651 0.332 -14.573 1.00 81.12 89 ASP A CA 1
ATOM 707 C C . ASP A 1 89 ? 11.428 1.163 -14.975 1.00 81.12 89 ASP A C 1
ATOM 709 O O . ASP A 1 89 ? 11.381 2.363 -14.715 1.00 81.12 89 ASP A O 1
ATOM 713 N N . GLU A 1 90 ? 10.380 0.522 -15.489 1.00 80.44 90 GLU A N 1
ATOM 714 C CA . GLU A 1 90 ? 9.142 1.207 -15.882 1.00 80.44 90 GLU A CA 1
ATOM 715 C C . GLU A 1 90 ? 8.443 1.886 -14.708 1.00 80.44 90 GLU A C 1
ATOM 717 O O . GLU A 1 90 ? 7.957 3.014 -14.808 1.00 80.44 90 GLU A O 1
ATOM 722 N N . HIS A 1 91 ? 8.400 1.223 -13.553 1.00 81.00 91 HIS A N 1
ATOM 723 C CA . HIS A 1 91 ? 7.848 1.846 -12.360 1.00 81.00 91 HIS A CA 1
ATOM 724 C C . HIS A 1 91 ? 8.654 3.076 -11.936 1.00 81.00 91 HIS A C 1
ATOM 726 O O . HIS A 1 91 ? 8.081 4.110 -11.584 1.00 81.00 91 HIS A O 1
ATOM 732 N N . LYS A 1 92 ? 9.982 2.956 -11.952 1.00 76.88 92 LYS A N 1
ATOM 733 C CA . LYS A 1 92 ? 10.887 4.029 -11.557 1.00 76.88 92 LYS A CA 1
ATOM 734 C C . LYS A 1 92 ? 10.740 5.247 -12.466 1.00 76.88 92 LYS A C 1
ATOM 736 O O . LYS A 1 92 ? 10.680 6.357 -11.945 1.00 76.88 92 LYS A O 1
ATOM 741 N N . ASP A 1 93 ? 10.683 5.041 -13.776 1.00 74.31 93 ASP A N 1
ATOM 742 C CA . ASP A 1 93 ? 10.733 6.133 -14.747 1.00 74.31 93 ASP A CA 1
ATOM 743 C C . ASP A 1 93 ? 9.374 6.829 -14.918 1.00 74.31 93 ASP A C 1
ATOM 745 O O . ASP A 1 93 ? 9.323 8.043 -15.113 1.00 74.31 93 ASP A O 1
ATOM 749 N N . GLU A 1 94 ? 8.268 6.091 -14.793 1.00 73.06 94 GLU A N 1
ATOM 750 C CA . GLU A 1 94 ? 6.937 6.612 -15.133 1.00 73.06 94 GLU A CA 1
ATOM 751 C C . GLU A 1 94 ? 6.014 6.821 -13.922 1.00 73.06 94 GLU A C 1
ATOM 753 O O . GLU A 1 94 ? 5.093 7.635 -13.983 1.00 73.06 94 GLU A O 1
ATOM 758 N N . HIS A 1 95 ? 6.235 6.107 -12.812 1.00 69.81 95 HIS A N 1
ATOM 759 C CA . HIS A 1 95 ? 5.242 6.012 -11.735 1.00 69.81 95 HIS A CA 1
ATOM 760 C C . HIS A 1 95 ? 5.759 6.439 -10.357 1.00 69.81 95 HIS A C 1
ATOM 762 O O . HIS A 1 95 ?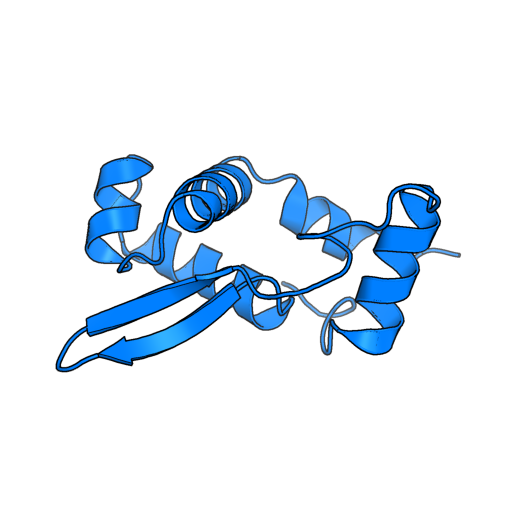 4.943 6.739 -9.485 1.00 69.81 95 HIS A O 1
ATOM 768 N N . CYS A 1 96 ? 7.074 6.504 -10.130 1.00 69.94 96 CYS A N 1
ATOM 769 C CA . CYS A 1 96 ? 7.642 6.806 -8.816 1.00 69.94 96 CYS A CA 1
ATOM 770 C C . CYS A 1 96 ? 8.341 8.178 -8.776 1.00 69.94 96 CYS A C 1
ATOM 772 O O . CYS A 1 96 ? 9.501 8.292 -9.176 1.00 69.94 96 CYS A O 1
ATOM 774 N N . PRO A 1 97 ? 7.708 9.225 -8.213 1.00 65.88 97 PRO A N 1
ATOM 775 C CA . PRO A 1 97 ? 8.297 10.566 -8.159 1.00 65.88 97 PRO A CA 1
ATOM 776 C C . PRO A 1 97 ? 9.495 10.674 -7.200 1.00 65.88 97 PRO A C 1
ATOM 778 O O . PRO A 1 97 ? 10.196 11.686 -7.199 1.00 65.88 97 PRO A O 1
ATOM 781 N N . THR A 1 98 ? 9.728 9.666 -6.351 1.00 65.31 98 THR A N 1
ATOM 782 C CA . THR A 1 98 ? 10.694 9.747 -5.249 1.00 65.31 98 THR A CA 1
ATOM 783 C C . THR A 1 98 ? 11.617 8.539 -5.118 1.00 65.31 98 THR A C 1
ATOM 785 O O . THR A 1 98 ? 12.213 8.400 -4.059 1.00 65.31 98 THR A O 1
ATOM 788 N N . CYS A 1 99 ? 11.832 7.685 -6.133 1.00 63.81 99 CYS A N 1
ATOM 789 C CA . CYS A 1 99 ? 12.674 6.475 -5.957 1.00 63.81 99 CYS A CA 1
ATOM 790 C C . CYS A 1 99 ? 14.151 6.781 -5.553 1.00 63.81 99 CYS A C 1
ATOM 792 O O . CYS A 1 99 ? 14.883 5.869 -5.193 1.00 63.81 99 CYS A O 1
ATOM 794 N N . HIS A 1 100 ? 14.595 8.051 -5.532 1.00 56.78 100 HIS A N 1
ATOM 795 C CA . HIS A 1 100 ? 15.868 8.497 -4.923 1.00 56.78 100 HIS A CA 1
ATOM 796 C C . HIS A 1 100 ? 15.771 9.019 -3.466 1.00 56.78 100 HIS A C 1
ATOM 798 O O . HIS A 1 100 ? 16.797 9.362 -2.888 1.00 56.78 100 HIS A O 1
ATOM 804 N N . LYS A 1 101 ? 14.570 9.147 -2.884 1.00 54.09 101 LYS A N 1
ATOM 805 C CA . LYS A 1 101 ? 14.287 9.780 -1.574 1.00 54.09 101 LYS A CA 1
ATOM 806 C C . LYS A 1 101 ? 13.169 9.094 -0.764 1.00 54.09 101 LYS A C 1
ATOM 808 O O . LYS A 1 101 ? 12.551 9.725 0.091 1.00 54.09 101 LYS A O 1
ATOM 813 N N . CYS A 1 102 ? 12.846 7.838 -1.052 1.00 52.25 102 CYS A N 1
ATOM 814 C CA . CYS A 1 102 ? 11.963 7.019 -0.218 1.00 52.25 102 CYS A CA 1
ATOM 815 C C . CYS A 1 102 ? 12.682 6.582 1.073 1.00 52.25 102 CYS A C 1
ATOM 817 O O . CYS A 1 102 ? 12.955 5.401 1.255 1.00 52.25 102 CYS A O 1
ATOM 819 N N . GLU A 1 103 ? 13.004 7.549 1.931 1.00 47.53 103 GLU A N 1
ATOM 820 C CA . GLU A 1 103 ? 13.375 7.352 3.340 1.00 47.53 103 GLU A CA 1
ATOM 821 C C . GLU A 1 103 ? 12.186 7.709 4.252 1.00 47.53 103 GLU A C 1
ATOM 823 O O . GLU A 1 103 ? 11.381 8.619 3.898 1.00 47.53 103 GLU A O 1
#

Solvent-accessible surface area (backbone atoms only — not comparable to full-atom values): 6004 Å² total; per-residue (Å²): 145,85,83,55,67,50,57,50,55,59,59,70,34,70,68,48,43,51,49,51,59,51,27,71,77,42,68,44,34,60,74,57,47,17,63,75,67,73,46,56,56,69,61,48,50,54,45,50,51,53,37,36,56,53,42,50,34,45,79,47,80,56,89,95,41,54,35,32,31,63,32,97,35,41,80,75,60,61,61,93,88,54,57,75,65,57,32,51,49,51,29,48,76,76,56,23,91,36,58,91,64,78,120

Foldseek 3Di:
DDQQVQVVVLCPDPLLVLLLVVLVVHWDFLVVSCVSSVHDSVVSVLNVVLCVLLVQWDWDDDPPTIIIHGGPACVSPPDPPDDPVRSSVRSVPPPHPPSPPSD

Radius of gyration: 13.72 Å; Cα contacts (8 Å, |Δi|>4): 129; chains: 1; bounding box: 41×22×37 Å

pLDDT: mean 84.36, std 14.39, range [40.62, 97.81]

Secondary structure (DSSP, 8-state):
---SHHHHHHHT-HHHHHHHHHHHH--EEHHHHHHHTT--HHHHHHHHHHHHHTTSEEEEEETTEEEEEE---TTTS--TT--HHHHHHHHHHHT-TTTTT--

Mean predicted aligned error: 6.0 Å

Nearest PDB structures (foldseek):
  6cdb-assembly1_A  TM=8.719E-01  e=8.140E-06  Staphylococ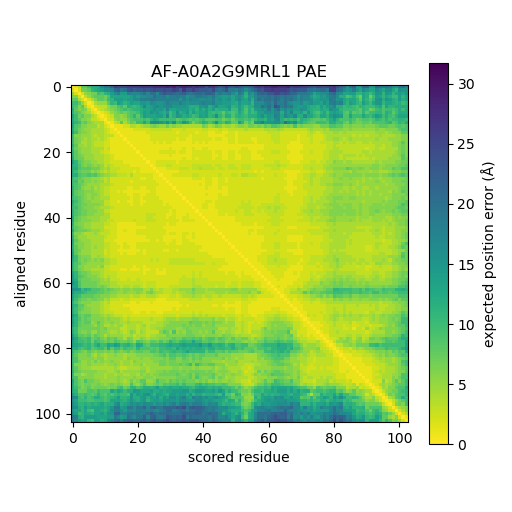cus aureus
  1r1u-assembly1_B  TM=8.548E-01  e=1.245E-05  Staphylococcus aureus
  4ooi-assembly1_A  TM=9.181E-01  e=4.197E-05  Vibrio cholerae O1 biovar El Tor str. N16961
  1r23-assembly1_A  TM=9.081E-01  e=8.188E-05  Synechococcus elongatus PCC 7942 = FACHB-805
  2kko-assembly1_A  TM=9.558E-01  e=2.597E-04  Mycobacterium tuberculosis variant bovis